Protein AF-A0A9D7SCI4-F1 (afdb_monomer_lite)

Foldseek 3Di:
DPPPPPPDPVLVVLLVVLLCVVVVNDDDDPVRLVVLVVLLVVLLVVQLPDDDDDDLVPRVSLVSCQSCVVSNVVVLLCLLVDPRPRSSVSSLVSCLWAPDLVSLVVLLVVLVVCVVVVVNVSSVVSLVSLVSNLVVLPPDVPPPPPPSGRGQDNVNSVVCCVPGNVVSCVVVVVDD

Sequence (176 aa):
MNNNSTAINLRKINQIIGDRYLNNTLIPNTIQIKLIDQVIDQYAKYLKKDNFTYSPNNHEAYMQIFRLWRLAEHKYLEWPYEKNDHLHSYLLDLINYQATESMILKIIQRADSLDAHGEHSIAIQYISILNRIYQNKNIEDELNFAPRRPKRSLSDSNRWCKEYIIPALRRYKYID

Radius of gyration: 17.7 Å; chains: 1; bounding box: 38×35×65 Å

Structure (mmCIF, N/CA/C/O backbone):
data_AF-A0A9D7SCI4-F1
#
_entry.id   AF-A0A9D7SCI4-F1
#
loop_
_atom_site.group_PDB
_atom_site.id
_atom_site.type_symbol
_atom_site.label_atom_id
_atom_site.label_alt_id
_atom_site.label_comp_id
_atom_site.label_asym_id
_atom_site.label_entity_id
_atom_site.label_seq_id
_atom_site.pdbx_PDB_ins_code
_atom_site.Cartn_x
_atom_site.Cartn_y
_atom_site.Cartn_z
_atom_site.occupancy
_atom_site.B_iso_or_equiv
_atom_site.auth_seq_id
_atom_site.auth_comp_id
_atom_site.auth_asym_id
_atom_site.auth_atom_id
_atom_site.pdbx_PDB_model_num
ATOM 1 N N . MET A 1 1 ? -17.334 9.491 45.498 1.00 38.03 1 MET A N 1
ATOM 2 C CA . MET A 1 1 ? -17.969 9.276 44.180 1.00 38.03 1 MET A CA 1
ATOM 3 C C . MET A 1 1 ? -16.979 8.524 43.303 1.00 38.03 1 MET A C 1
ATOM 5 O O . MET A 1 1 ? -15.965 9.100 42.935 1.00 38.03 1 MET A O 1
ATOM 9 N N . ASN A 1 2 ? -17.214 7.234 43.041 1.00 40.81 2 ASN A N 1
ATOM 10 C CA . ASN A 1 2 ? -16.413 6.465 42.084 1.00 40.81 2 ASN A CA 1
ATOM 11 C C . ASN A 1 2 ? -16.847 6.863 40.671 1.00 40.81 2 ASN A C 1
ATOM 13 O O . ASN A 1 2 ? -17.780 6.286 40.116 1.00 40.81 2 ASN A O 1
ATOM 17 N N . ASN A 1 3 ? -16.187 7.866 40.096 1.00 43.12 3 ASN A N 1
ATOM 18 C CA . ASN A 1 3 ? -16.240 8.079 38.656 1.00 43.12 3 ASN A CA 1
ATOM 19 C C . ASN A 1 3 ? -15.433 6.955 38.003 1.00 43.12 3 ASN A C 1
ATOM 21 O O . ASN A 1 3 ? -14.231 7.091 37.785 1.00 43.12 3 ASN A O 1
ATOM 25 N N . ASN A 1 4 ? -16.097 5.840 37.696 1.00 46.25 4 ASN A N 1
ATOM 26 C CA . ASN A 1 4 ? -15.600 4.887 36.710 1.00 46.25 4 ASN A CA 1
ATOM 27 C C . ASN A 1 4 ? -15.617 5.593 35.349 1.00 46.25 4 ASN A C 1
ATOM 29 O O . ASN A 1 4 ? -16.552 5.446 34.561 1.00 46.25 4 ASN A O 1
ATOM 33 N N . SER A 1 5 ? -14.600 6.413 35.084 1.00 52.34 5 SER A N 1
ATOM 34 C CA . SER A 1 5 ? -14.344 6.924 33.748 1.00 52.34 5 SER A CA 1
ATOM 35 C C . SER A 1 5 ? -14.116 5.710 32.854 1.00 52.34 5 SER A C 1
ATOM 37 O O . SER A 1 5 ? -13.151 4.961 32.999 1.00 52.34 5 SER A O 1
ATOM 39 N N . THR A 1 6 ? -15.068 5.452 31.958 1.00 53.06 6 THR A N 1
ATOM 40 C CA . THR A 1 6 ? -14.928 4.374 30.983 1.00 53.06 6 THR A CA 1
ATOM 41 C C . THR A 1 6 ? -13.788 4.764 30.053 1.00 53.06 6 THR A C 1
ATOM 43 O O . THR A 1 6 ? -13.949 5.600 29.167 1.00 53.06 6 THR A O 1
ATOM 46 N N . ALA A 1 7 ? -12.605 4.200 30.289 1.00 63.94 7 ALA A N 1
ATOM 47 C CA . ALA A 1 7 ? -11.450 4.416 29.436 1.00 63.94 7 ALA A CA 1
ATOM 48 C C . ALA A 1 7 ? -11.690 3.711 28.094 1.00 63.94 7 ALA A C 1
ATOM 50 O O . ALA A 1 7 ? -11.521 2.493 27.959 1.00 63.94 7 ALA A O 1
ATOM 51 N N . ILE A 1 8 ? -12.105 4.480 27.087 1.00 66.62 8 ILE A N 1
ATOM 52 C CA . ILE A 1 8 ? -12.237 3.980 25.721 1.00 66.62 8 ILE A CA 1
ATOM 53 C C . ILE A 1 8 ? -10.832 3.722 25.177 1.00 66.62 8 ILE A C 1
ATOM 55 O O . ILE A 1 8 ? -10.070 4.632 24.859 1.00 66.62 8 ILE A O 1
ATOM 59 N N . ASN A 1 9 ? -10.486 2.443 25.056 1.00 80.75 9 ASN A N 1
ATOM 60 C CA . ASN A 1 9 ? -9.214 2.013 24.497 1.00 80.75 9 ASN A CA 1
ATOM 61 C C . ASN A 1 9 ? -9.300 2.025 22.964 1.00 80.75 9 ASN A C 1
ATOM 63 O O . ASN A 1 9 ? -9.496 0.972 22.353 1.00 80.75 9 ASN A O 1
ATOM 67 N N . LEU A 1 10 ? -9.134 3.199 22.341 1.00 80.88 10 LEU A N 1
ATOM 68 C CA . LEU A 1 10 ? -9.181 3.376 20.875 1.00 80.88 10 LEU A CA 1
ATOM 69 C C . LEU A 1 10 ? -8.303 2.362 20.129 1.00 80.88 10 LEU A C 1
ATOM 71 O O . LEU A 1 10 ? -8.695 1.825 19.098 1.00 80.88 10 LEU A O 1
ATOM 75 N N . ARG A 1 11 ? -7.162 1.996 20.720 1.00 84.94 11 ARG A N 1
ATOM 76 C CA . ARG A 1 11 ? -6.283 0.931 20.232 1.00 84.94 11 ARG A CA 1
ATOM 77 C C . ARG A 1 11 ? -6.978 -0.407 20.016 1.00 84.94 11 ARG A C 1
ATOM 79 O O . ARG A 1 11 ? -6.769 -1.029 18.981 1.00 84.94 11 ARG A O 1
ATOM 86 N N . LYS A 1 12 ? -7.771 -0.858 20.990 1.00 84.62 12 LYS A N 1
ATOM 87 C CA . LYS A 1 12 ? -8.487 -2.137 20.910 1.00 84.62 12 LYS A CA 1
ATOM 88 C C . LYS A 1 12 ? -9.613 -2.057 19.884 1.00 84.62 12 LYS A C 1
ATOM 90 O O . LYS A 1 12 ? -9.829 -3.015 19.156 1.00 84.62 12 LYS A O 1
ATOM 95 N N . ILE A 1 13 ? -10.287 -0.910 19.800 1.00 87.19 13 ILE A N 1
ATOM 96 C CA . ILE A 1 13 ? -11.360 -0.679 18.826 1.00 87.19 13 ILE A CA 1
ATOM 97 C C . ILE A 1 13 ? -10.809 -0.744 17.399 1.00 87.19 13 ILE A C 1
ATOM 99 O O . ILE A 1 13 ? -11.283 -1.552 16.608 1.00 87.19 13 ILE A O 1
ATOM 103 N N . ASN A 1 14 ? -9.763 0.027 17.092 1.00 88.12 14 ASN A N 1
ATOM 104 C CA . ASN A 1 14 ? -9.148 0.039 15.762 1.00 88.12 14 ASN A CA 1
ATOM 105 C C . ASN A 1 14 ? -8.580 -1.331 15.383 1.00 88.12 14 ASN A C 1
ATOM 107 O O . ASN A 1 14 ? -8.677 -1.745 14.232 1.00 88.12 14 ASN A O 1
ATOM 111 N N . GLN A 1 15 ? -8.040 -2.058 16.363 1.00 84.56 15 GLN A N 1
ATOM 112 C CA . GLN A 1 15 ? -7.607 -3.433 16.167 1.00 84.56 15 GLN A CA 1
ATOM 113 C C . GLN A 1 15 ? -8.773 -4.359 15.785 1.00 84.56 15 GLN A C 1
ATOM 115 O O . GLN A 1 15 ? -8.676 -5.057 14.785 1.00 84.56 15 GLN A O 1
ATOM 120 N N . ILE A 1 16 ? -9.885 -4.338 16.528 1.00 87.31 16 ILE A N 1
ATOM 121 C CA . ILE A 1 16 ? -11.068 -5.160 16.216 1.00 87.31 16 ILE A CA 1
ATOM 122 C C . ILE A 1 16 ? -11.627 -4.813 14.832 1.00 87.31 16 ILE A C 1
ATOM 124 O O . ILE A 1 16 ? -12.021 -5.706 14.087 1.00 87.31 16 ILE A O 1
ATOM 128 N N . ILE A 1 17 ? -11.662 -3.527 14.480 1.00 88.19 17 ILE A N 1
ATOM 129 C CA . ILE A 1 17 ? -12.125 -3.060 13.169 1.00 88.19 17 ILE A CA 1
ATOM 130 C C . ILE A 1 17 ? -11.234 -3.623 12.050 1.00 88.19 17 ILE A C 1
ATOM 132 O O . ILE A 1 17 ? -11.755 -4.212 11.102 1.00 88.19 17 ILE A O 1
ATOM 136 N N . GLY A 1 18 ? -9.909 -3.499 12.182 1.00 85.94 18 GLY A N 1
ATOM 137 C CA . GLY A 1 18 ? -8.951 -4.051 11.220 1.00 85.94 18 GLY A CA 1
ATOM 138 C C . GLY A 1 18 ? -9.047 -5.575 11.098 1.00 85.94 18 GLY A C 1
ATOM 139 O O . GLY A 1 18 ? -9.127 -6.098 9.987 1.00 85.94 18 GLY A O 1
ATOM 140 N N . ASP A 1 19 ? -9.128 -6.285 12.227 1.00 83.12 19 ASP A N 1
ATOM 141 C CA . ASP A 1 19 ? -9.254 -7.747 12.269 1.00 83.12 19 ASP A CA 1
ATOM 142 C C . ASP A 1 19 ? -10.550 -8.218 11.589 1.00 83.12 19 ASP A C 1
ATOM 144 O O . ASP A 1 19 ? -10.551 -9.199 10.841 1.00 83.12 19 ASP A O 1
ATOM 148 N N . ARG A 1 20 ? -11.669 -7.516 11.806 1.00 86.50 20 ARG A N 1
ATOM 149 C CA . ARG A 1 20 ? -12.942 -7.862 11.164 1.00 86.50 20 ARG A CA 1
ATOM 150 C C . ARG A 1 20 ? -12.909 -7.655 9.655 1.00 86.50 20 ARG A C 1
ATOM 152 O O . ARG A 1 20 ? -13.457 -8.489 8.936 1.00 86.50 20 ARG A O 1
ATOM 159 N N . TYR A 1 21 ? -12.264 -6.585 9.191 1.00 86.88 21 TYR A N 1
ATOM 160 C CA . TYR A 1 21 ? -12.074 -6.333 7.763 1.00 86.88 21 TYR A CA 1
ATOM 161 C C . TYR A 1 21 ? -11.235 -7.436 7.108 1.00 86.88 21 TYR A C 1
ATOM 163 O O . TYR A 1 21 ? -11.653 -8.003 6.106 1.00 86.88 21 TYR A O 1
ATOM 171 N N . LEU A 1 22 ? -10.103 -7.809 7.718 1.00 81.25 22 LEU A N 1
ATOM 172 C CA . LEU A 1 22 ? -9.231 -8.878 7.212 1.00 81.25 22 LEU A CA 1
ATOM 173 C C . LEU A 1 22 ? -9.939 -10.234 7.103 1.00 81.25 22 LEU A C 1
ATOM 175 O O . LEU A 1 22 ? -9.679 -10.989 6.173 1.00 81.25 22 LEU A O 1
ATOM 179 N N . ASN A 1 23 ? -10.842 -10.532 8.038 1.00 84.56 23 ASN A N 1
ATOM 180 C CA . ASN A 1 23 ? -11.620 -11.770 8.037 1.00 84.56 23 ASN A CA 1
ATOM 181 C C . ASN A 1 23 ? -12.929 -11.667 7.235 1.00 84.56 23 ASN A C 1
ATOM 183 O O . ASN A 1 23 ? -13.786 -12.535 7.367 1.00 84.56 23 ASN A O 1
ATOM 187 N N . ASN A 1 24 ? -13.120 -10.605 6.440 1.00 85.25 24 ASN A N 1
ATOM 188 C CA . ASN A 1 24 ? -14.333 -10.357 5.649 1.00 85.25 24 ASN A CA 1
ATOM 189 C C . ASN A 1 24 ? -15.639 -10.351 6.472 1.00 85.25 24 ASN A C 1
ATOM 191 O O . ASN A 1 24 ? -16.726 -10.574 5.946 1.00 85.25 24 ASN A O 1
ATOM 195 N N . THR A 1 25 ? -15.547 -10.065 7.772 1.00 88.31 25 THR A N 1
ATOM 196 C CA . THR A 1 25 ? -16.704 -9.949 8.687 1.00 88.31 25 THR A CA 1
ATOM 197 C C . THR A 1 25 ? -17.159 -8.501 8.877 1.00 88.31 25 THR A C 1
ATOM 199 O O . THR A 1 25 ? -18.144 -8.231 9.563 1.00 88.31 25 THR A O 1
ATOM 202 N N . LEU A 1 26 ? -16.442 -7.555 8.267 1.00 8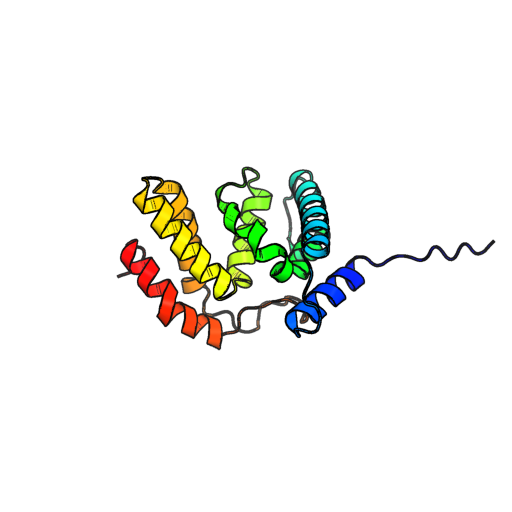8.19 26 LEU A N 1
ATOM 203 C CA . LEU A 1 26 ? -16.806 -6.150 8.170 1.00 88.19 26 LEU A CA 1
ATOM 204 C C . LEU A 1 26 ? -16.532 -5.670 6.745 1.00 88.19 26 LEU A C 1
ATOM 206 O O . LEU A 1 26 ? -15.379 -5.594 6.333 1.00 88.19 26 LEU A O 1
ATOM 210 N N . ILE A 1 27 ? -17.592 -5.293 6.035 1.00 89.69 27 ILE A N 1
ATOM 211 C CA . ILE A 1 27 ? -17.513 -4.583 4.757 1.00 89.69 27 ILE A CA 1
ATOM 212 C C . ILE A 1 27 ? -18.013 -3.159 5.028 1.00 89.69 27 ILE A C 1
ATOM 214 O O . ILE A 1 27 ? -19.221 -2.967 5.192 1.00 89.69 27 ILE A O 1
ATOM 218 N N . PRO A 1 28 ? -17.116 -2.171 5.180 1.00 88.62 28 PRO A N 1
ATOM 219 C CA . PRO A 1 28 ? -17.519 -0.814 5.516 1.00 88.62 28 PRO A CA 1
ATOM 220 C C . PRO A 1 28 ? -18.291 -0.173 4.359 1.00 88.62 28 PRO A C 1
ATOM 222 O O . PRO A 1 28 ? -17.886 -0.245 3.200 1.00 88.62 28 PRO A O 1
ATOM 225 N N . ASN A 1 29 ? -19.392 0.500 4.678 1.00 92.69 29 ASN A N 1
ATOM 226 C CA . ASN A 1 29 ? -20.101 1.333 3.712 1.00 92.69 29 ASN A CA 1
ATOM 227 C C . ASN A 1 29 ? -19.392 2.687 3.512 1.00 92.69 29 ASN A C 1
ATOM 229 O O . ASN A 1 29 ? -18.467 3.052 4.240 1.00 92.69 29 ASN A O 1
ATOM 233 N N . THR A 1 30 ? -19.872 3.481 2.555 1.00 92.38 30 THR A N 1
ATOM 234 C CA . THR A 1 30 ? -19.283 4.784 2.203 1.00 92.38 30 THR A CA 1
ATOM 235 C C . THR A 1 30 ? -19.171 5.753 3.385 1.00 92.38 30 THR A C 1
ATOM 237 O O . THR A 1 30 ? -18.205 6.508 3.471 1.00 92.38 30 THR A O 1
ATOM 240 N N . ILE A 1 31 ? -20.137 5.752 4.309 1.00 94.62 31 ILE A N 1
ATOM 241 C CA . ILE A 1 31 ? -20.105 6.628 5.491 1.00 94.62 31 ILE A CA 1
ATOM 242 C C . ILE A 1 31 ? -19.004 6.166 6.451 1.00 94.62 31 ILE A C 1
ATOM 244 O O . ILE A 1 31 ? -18.233 6.984 6.947 1.00 94.62 31 ILE A O 1
ATOM 248 N N . GLN A 1 32 ? -18.895 4.857 6.679 1.00 92.75 32 GLN A N 1
ATOM 249 C CA . GLN A 1 32 ? -17.869 4.274 7.542 1.00 92.75 32 GLN A CA 1
ATOM 250 C C . GLN A 1 32 ? -16.460 4.491 6.980 1.00 92.75 32 GLN A C 1
ATOM 252 O O . GLN A 1 32 ? -15.566 4.843 7.743 1.00 92.75 32 GLN A O 1
ATOM 257 N N . ILE A 1 33 ? -16.273 4.374 5.661 1.00 91.44 33 ILE A N 1
ATOM 258 C CA . ILE A 1 33 ? -15.003 4.718 5.003 1.00 91.44 33 ILE A CA 1
ATOM 259 C C . ILE A 1 33 ? -14.638 6.185 5.246 1.00 91.44 33 ILE A C 1
ATOM 261 O O . ILE A 1 33 ? -13.525 6.467 5.674 1.00 91.44 33 ILE A O 1
ATOM 265 N N . LYS A 1 34 ? -15.580 7.122 5.079 1.00 92.12 34 LYS A N 1
ATOM 266 C CA . LYS A 1 34 ? -15.320 8.547 5.355 1.00 92.12 34 LYS A CA 1
ATOM 267 C C . LYS A 1 34 ? -14.909 8.805 6.808 1.00 92.12 34 LYS A C 1
ATOM 269 O O . LYS A 1 34 ? -14.045 9.641 7.055 1.00 92.12 34 LYS A O 1
ATOM 274 N N . LEU A 1 35 ? -15.509 8.101 7.767 1.00 91.81 35 LEU A N 1
ATOM 275 C CA . LEU A 1 35 ? -15.126 8.206 9.179 1.00 91.81 35 LEU A CA 1
ATOM 276 C C . LEU A 1 35 ? -13.718 7.651 9.426 1.00 91.81 35 LEU A C 1
ATOM 278 O O . LEU A 1 35 ? -12.929 8.277 10.130 1.00 91.81 35 LEU A O 1
ATOM 282 N N . ILE A 1 36 ? -13.380 6.509 8.822 1.00 91.06 36 ILE A N 1
ATOM 283 C CA . ILE A 1 36 ? -12.026 5.943 8.882 1.00 91.06 36 ILE A CA 1
ATOM 284 C C . ILE A 1 36 ? -11.018 6.933 8.291 1.00 91.06 36 ILE A C 1
ATOM 286 O O . ILE A 1 36 ? -9.986 7.190 8.908 1.00 91.06 36 ILE A O 1
ATOM 290 N N . ASP A 1 37 ? -11.343 7.557 7.161 1.00 92.25 37 ASP A N 1
ATOM 291 C CA . ASP A 1 37 ? -10.484 8.548 6.516 1.00 92.25 37 ASP A CA 1
ATOM 292 C C . ASP A 1 37 ? -10.204 9.746 7.425 1.00 92.25 37 ASP A C 1
ATOM 294 O O . ASP A 1 37 ? -9.053 10.162 7.538 1.00 92.25 37 ASP A O 1
ATOM 298 N N . GLN A 1 38 ? -11.227 10.259 8.114 1.00 92.62 38 GLN A N 1
ATOM 299 C CA . GLN A 1 38 ? -11.077 11.352 9.079 1.00 92.62 38 GLN A CA 1
ATOM 300 C C . GLN A 1 38 ? -10.176 10.962 10.256 1.00 92.62 38 GLN A C 1
ATOM 302 O O . GLN A 1 38 ? -9.340 11.758 10.688 1.00 92.62 38 GLN A O 1
ATOM 307 N N . VAL A 1 39 ? -10.315 9.732 10.758 1.00 91.31 39 VAL A N 1
ATOM 308 C CA . VAL A 1 39 ? -9.474 9.197 11.836 1.00 91.31 39 VAL A CA 1
ATOM 309 C C . VAL A 1 39 ? -8.015 9.073 11.378 1.00 91.31 39 VAL A C 1
ATOM 311 O O . VAL A 1 39 ? -7.107 9.498 12.096 1.00 91.31 39 VAL A O 1
ATOM 314 N N . ILE A 1 40 ? -7.772 8.557 10.169 1.00 91.19 40 ILE A N 1
ATOM 315 C CA . ILE A 1 40 ? -6.427 8.490 9.577 1.00 91.19 40 ILE A CA 1
ATOM 316 C C . ILE A 1 40 ? -5.836 9.890 9.397 1.00 91.19 40 ILE A C 1
ATOM 318 O O . ILE A 1 40 ? -4.685 10.109 9.774 1.00 91.19 40 ILE A O 1
ATOM 322 N N . ASP A 1 41 ? -6.613 10.850 8.891 1.00 91.81 41 ASP A N 1
ATOM 323 C CA . ASP A 1 41 ? -6.160 12.232 8.703 1.00 91.81 41 ASP A CA 1
ATOM 324 C C . ASP A 1 41 ? -5.791 12.898 10.031 1.00 91.81 41 ASP A C 1
ATOM 326 O O . ASP A 1 41 ? -4.828 13.665 10.106 1.00 91.81 41 ASP A O 1
ATOM 330 N N . GLN A 1 42 ? -6.526 12.596 11.102 1.00 91.81 42 GLN A N 1
ATOM 331 C CA . GLN A 1 42 ? -6.201 13.073 12.441 1.00 91.81 42 GLN A CA 1
ATOM 332 C C . GLN A 1 42 ? -4.863 12.505 12.934 1.00 91.81 42 GLN A C 1
ATOM 334 O O . GLN A 1 42 ? -4.021 13.268 13.410 1.00 91.81 42 GLN A O 1
ATOM 339 N N . TYR A 1 43 ? -4.622 11.200 12.774 1.00 89.81 43 TYR A N 1
ATOM 340 C CA . TYR A 1 43 ? -3.338 10.594 13.141 1.00 89.81 43 TYR A CA 1
ATOM 341 C C . TYR A 1 43 ? -2.179 11.098 12.276 1.00 89.81 43 TYR A C 1
ATOM 343 O O . TYR A 1 43 ? -1.104 11.372 12.807 1.00 89.81 43 TYR A O 1
ATOM 351 N N . ALA A 1 44 ? -2.398 11.294 10.975 1.00 89.06 44 ALA A N 1
ATOM 352 C CA . ALA A 1 44 ? -1.407 11.876 10.077 1.00 89.06 44 ALA A CA 1
ATOM 353 C C . ALA A 1 44 ? -1.042 13.309 10.498 1.00 89.06 44 ALA A C 1
ATOM 355 O O . ALA A 1 44 ? 0.132 13.670 10.506 1.00 89.06 44 ALA A O 1
ATOM 356 N N . LYS A 1 45 ? -2.020 14.121 10.926 1.00 89.00 45 LYS A N 1
ATOM 357 C CA . LYS A 1 45 ? -1.762 15.461 11.480 1.00 89.00 45 LYS A CA 1
ATOM 358 C C . LYS A 1 45 ? -0.910 15.423 12.746 1.00 89.00 45 LYS A C 1
ATOM 360 O O . LYS A 1 45 ? -0.111 16.334 12.932 1.00 89.00 45 LYS A O 1
ATOM 365 N N . TYR A 1 46 ? -1.078 14.418 13.606 1.00 87.00 46 TYR A N 1
ATOM 366 C CA . TYR A 1 46 ? -0.219 14.253 14.782 1.00 87.00 46 TYR A CA 1
ATOM 367 C C . TYR A 1 46 ? 1.213 13.908 14.372 1.00 87.00 46 TYR A C 1
ATOM 369 O O . TYR A 1 46 ? 2.131 14.625 14.756 1.00 87.00 46 TYR A O 1
ATOM 377 N N . LEU A 1 47 ? 1.389 12.941 13.465 1.00 84.06 47 LEU A N 1
ATOM 378 C CA . LEU A 1 47 ? 2.712 12.582 12.938 1.00 84.06 47 LEU A CA 1
ATOM 379 C C . LEU A 1 47 ? 3.446 13.755 12.273 1.00 84.06 47 LEU A C 1
ATOM 381 O O . LEU A 1 47 ? 4.662 13.834 12.366 1.00 84.06 47 LEU A O 1
ATOM 385 N N . LYS A 1 48 ? 2.724 14.674 11.616 1.00 85.06 48 LYS A N 1
ATOM 386 C CA . LYS A 1 48 ? 3.322 15.870 10.993 1.00 85.06 48 LYS A CA 1
ATOM 387 C C . LYS A 1 48 ? 3.831 16.901 12.000 1.00 85.06 48 LYS A C 1
ATOM 389 O O . LYS A 1 48 ? 4.708 17.685 11.653 1.00 85.06 48 LYS A O 1
ATOM 394 N N . LYS A 1 49 ? 3.215 16.982 13.182 1.00 80.56 49 LYS A N 1
ATOM 395 C CA . LYS A 1 49 ? 3.533 17.996 14.201 1.00 80.56 49 LYS A CA 1
ATOM 396 C C . LYS A 1 49 ? 4.670 17.573 15.108 1.00 80.56 49 LYS A C 1
ATOM 398 O O . LYS A 1 49 ? 5.373 18.427 15.642 1.00 80.56 49 LYS A O 1
ATOM 403 N N . ASP A 1 50 ? 4.813 16.277 15.300 1.00 69.44 50 ASP A N 1
ATOM 404 C CA . ASP A 1 50 ? 5.806 15.764 16.208 1.00 69.44 50 ASP A CA 1
ATOM 405 C C . ASP A 1 50 ? 7.160 15.644 15.478 1.00 69.44 50 ASP A C 1
ATOM 407 O O . ASP A 1 50 ? 7.324 14.859 14.544 1.00 69.44 50 ASP A O 1
ATOM 411 N N . ASN A 1 51 ? 8.146 16.448 15.888 1.00 60.41 51 ASN A N 1
ATOM 412 C CA . ASN A 1 51 ? 9.525 16.343 15.401 1.00 60.41 51 ASN A CA 1
ATOM 413 C C . ASN A 1 51 ? 10.150 15.057 15.956 1.00 60.41 51 ASN A C 1
ATOM 415 O O . ASN A 1 51 ? 10.456 14.995 17.148 1.00 60.41 51 ASN A O 1
ATOM 419 N N . PHE A 1 52 ? 10.355 14.036 15.121 1.00 59.72 52 PHE A N 1
ATOM 420 C CA . PHE A 1 52 ? 10.848 12.740 15.593 1.00 59.72 52 PHE A CA 1
ATOM 421 C C . PHE A 1 52 ? 12.249 12.387 15.108 1.00 59.72 52 PHE A C 1
ATOM 423 O O . PHE A 1 52 ? 12.547 12.393 13.917 1.00 59.72 52 PHE A O 1
ATOM 430 N N . THR A 1 53 ? 13.071 11.969 16.074 1.00 52.09 53 THR A N 1
ATOM 431 C CA . THR A 1 53 ? 14.398 11.370 15.890 1.00 52.09 53 THR A CA 1
ATOM 432 C C . THR A 1 53 ? 14.455 9.867 16.211 1.00 52.09 53 THR A C 1
ATOM 434 O O . THR A 1 53 ? 15.476 9.259 15.913 1.00 52.09 53 THR A O 1
ATOM 437 N N . TYR A 1 54 ? 13.410 9.222 16.768 1.00 50.34 54 TYR A N 1
ATOM 438 C CA . TYR A 1 54 ? 13.494 7.804 17.184 1.00 50.34 54 TYR A CA 1
ATOM 439 C C . TYR A 1 54 ? 12.207 6.955 17.049 1.00 50.34 54 TYR A C 1
ATOM 441 O O . TYR A 1 54 ? 11.127 7.357 17.465 1.00 50.34 54 TYR A O 1
ATOM 449 N N . SER A 1 55 ? 12.418 5.732 16.528 1.00 55.81 55 SER A N 1
ATOM 450 C CA . SER A 1 55 ? 11.609 4.490 16.471 1.00 55.81 55 SER A CA 1
ATOM 451 C C . SER A 1 55 ? 10.082 4.577 16.209 1.00 55.81 55 SER A C 1
ATOM 453 O O . SER A 1 55 ? 9.311 4.856 17.131 1.00 55.81 55 SER A O 1
ATOM 455 N N . PRO A 1 56 ? 9.602 4.156 15.014 1.00 60.50 56 PRO A N 1
ATOM 456 C CA . PRO A 1 56 ? 8.175 4.130 14.652 1.00 60.50 56 PRO A CA 1
ATOM 457 C C . PRO A 1 56 ? 7.290 3.313 15.614 1.00 60.50 56 PRO A C 1
ATOM 459 O O . PRO A 1 56 ? 6.108 3.604 15.798 1.00 60.50 56 PRO A O 1
ATOM 462 N N . ASN A 1 57 ? 7.849 2.281 16.256 1.00 60.03 57 ASN A N 1
ATOM 463 C CA . ASN A 1 57 ? 7.088 1.303 17.042 1.00 60.03 57 ASN A CA 1
ATOM 464 C C . ASN A 1 57 ? 6.564 1.831 18.388 1.00 60.03 57 ASN A C 1
ATOM 466 O O . ASN A 1 57 ? 5.665 1.217 18.965 1.00 60.03 57 ASN A O 1
ATOM 470 N N . ASN A 1 58 ? 7.076 2.968 18.862 1.00 64.12 58 ASN A N 1
ATOM 471 C CA . ASN A 1 58 ? 6.630 3.597 20.110 1.00 64.12 58 ASN A CA 1
ATOM 472 C C . ASN A 1 58 ? 5.608 4.717 19.880 1.00 64.12 58 ASN A C 1
ATOM 474 O O . ASN A 1 58 ? 5.100 5.300 20.838 1.00 64.12 58 ASN A O 1
ATOM 478 N N . HIS A 1 59 ? 5.273 5.002 18.622 1.00 77.56 59 HIS A N 1
ATOM 479 C CA . HIS A 1 59 ? 4.392 6.101 18.280 1.00 77.56 59 HIS A CA 1
ATOM 480 C C . HIS A 1 59 ? 2.948 5.629 18.101 1.00 77.56 59 HIS A C 1
ATOM 482 O O . HIS A 1 59 ? 2.599 4.990 17.109 1.00 77.56 59 HIS A O 1
ATOM 488 N N . GLU A 1 60 ? 2.052 6.010 19.015 1.00 82.69 60 GLU A N 1
ATOM 489 C CA . GLU A 1 60 ? 0.673 5.508 18.974 1.00 82.69 60 GLU A CA 1
ATOM 490 C C . GLU A 1 60 ? -0.066 5.925 17.692 1.00 82.69 60 GLU A C 1
ATOM 492 O O . GLU A 1 60 ? -0.686 5.069 17.075 1.00 82.69 60 GLU A O 1
ATOM 497 N N . ALA A 1 61 ? 0.051 7.176 17.218 1.00 85.62 61 ALA A N 1
ATOM 498 C CA . ALA A 1 61 ? -0.575 7.590 15.950 1.00 85.62 61 ALA A CA 1
ATOM 499 C C . ALA A 1 61 ? -0.126 6.738 14.743 1.00 85.62 61 ALA A C 1
ATOM 501 O O . ALA A 1 61 ? -0.978 6.226 14.016 1.00 85.62 61 ALA A O 1
ATOM 502 N N . TYR A 1 62 ? 1.183 6.498 14.581 1.00 84.62 62 TYR A N 1
ATOM 503 C CA . TYR A 1 62 ? 1.715 5.568 13.575 1.00 84.62 62 TYR A CA 1
ATOM 504 C C . TYR A 1 62 ? 1.102 4.173 13.728 1.00 84.62 62 TYR A C 1
ATOM 506 O O . TYR A 1 62 ? 0.619 3.576 12.770 1.00 84.62 62 TYR A O 1
ATOM 514 N N . MET A 1 63 ? 1.042 3.670 14.958 1.00 83.81 63 MET A N 1
ATOM 515 C CA . MET A 1 63 ? 0.511 2.343 15.256 1.00 83.81 63 MET A CA 1
ATOM 516 C C . MET A 1 63 ? -0.999 2.243 15.002 1.00 83.81 63 MET A C 1
ATOM 518 O O . MET A 1 63 ? -1.503 1.158 14.715 1.00 83.81 63 MET A O 1
ATOM 522 N N . GLN A 1 64 ? -1.749 3.341 15.111 1.00 86.69 64 GLN A N 1
ATOM 523 C CA . GLN A 1 64 ? -3.166 3.380 14.748 1.00 86.69 64 GLN A CA 1
ATOM 524 C C . GLN A 1 64 ? -3.366 3.384 13.231 1.00 86.69 64 GLN A C 1
ATOM 526 O O . GLN A 1 64 ? -4.180 2.602 12.742 1.00 86.69 64 GLN A O 1
ATOM 531 N N . ILE A 1 65 ? -2.575 4.167 12.486 1.00 88.06 65 ILE A N 1
ATOM 532 C CA . ILE A 1 65 ? -2.541 4.109 11.014 1.00 88.06 65 ILE A CA 1
ATOM 533 C C . ILE A 1 65 ? -2.203 2.688 10.555 1.00 88.06 65 ILE A C 1
ATOM 535 O O . ILE A 1 65 ? -2.910 2.122 9.728 1.00 88.06 65 ILE A O 1
ATOM 539 N N . PHE A 1 66 ? -1.192 2.068 11.167 1.00 84.62 66 PHE A N 1
ATOM 540 C CA . PHE A 1 66 ? -0.796 0.689 10.888 1.00 84.62 66 PHE A CA 1
ATOM 541 C C . PHE A 1 66 ? -1.980 -0.286 11.035 1.00 84.62 66 PHE A C 1
ATOM 543 O O . PHE A 1 66 ? -2.187 -1.146 10.183 1.00 84.62 66 PHE A O 1
ATOM 550 N N . ARG A 1 67 ? -2.768 -0.181 12.115 1.00 84.81 67 ARG A N 1
ATOM 551 C CA . ARG A 1 67 ? -3.906 -1.088 12.386 1.00 84.81 67 ARG A CA 1
ATOM 552 C C . ARG A 1 67 ? -5.048 -0.935 11.386 1.00 84.81 67 ARG A C 1
ATOM 554 O O . ARG A 1 67 ? -5.739 -1.906 11.098 1.00 84.81 67 ARG A O 1
ATOM 561 N N . LEU A 1 68 ? -5.242 0.275 10.875 1.00 88.00 68 LEU A N 1
ATOM 562 C CA . LEU A 1 68 ? -6.309 0.612 9.936 1.00 88.00 68 LEU A CA 1
ATOM 563 C C . LEU A 1 68 ? -5.843 0.582 8.470 1.00 88.00 68 LEU A C 1
ATOM 565 O O . LEU A 1 68 ? -6.637 0.870 7.579 1.00 88.00 68 LEU A O 1
ATOM 569 N N . TRP A 1 69 ? -4.591 0.188 8.207 1.00 87.19 69 TRP A N 1
ATOM 570 C CA . TRP A 1 69 ? -3.939 0.280 6.897 1.00 87.19 69 TRP A CA 1
ATOM 571 C C . TRP A 1 69 ? -4.795 -0.256 5.741 1.00 87.19 69 TRP A C 1
ATOM 573 O O . TRP A 1 69 ? -5.051 0.428 4.756 1.00 87.19 69 TRP A O 1
ATOM 583 N N . ARG A 1 70 ? -5.308 -1.481 5.873 1.00 84.75 70 ARG A N 1
ATOM 584 C CA . ARG A 1 70 ? -6.077 -2.146 4.808 1.00 84.75 70 ARG A CA 1
ATOM 585 C C . ARG A 1 70 ? -7.418 -1.476 4.492 1.00 84.75 70 ARG A C 1
ATOM 587 O O . ARG A 1 70 ? -7.917 -1.638 3.385 1.00 84.75 70 ARG A O 1
ATOM 594 N N . LEU A 1 71 ? -7.985 -0.738 5.445 1.00 87.69 71 LEU A N 1
ATOM 595 C CA . LEU A 1 71 ? -9.244 -0.006 5.278 1.00 87.69 71 LEU A CA 1
ATOM 596 C C . LEU A 1 71 ? -9.052 1.356 4.602 1.00 87.69 71 LEU A C 1
ATOM 598 O O . LEU A 1 71 ? -10.014 1.910 4.082 1.00 87.69 71 LEU A O 1
ATOM 602 N N . ALA A 1 72 ? -7.829 1.886 4.621 1.00 86.81 72 ALA A N 1
ATOM 603 C CA . ALA A 1 72 ? -7.485 3.204 4.097 1.00 86.81 72 ALA A CA 1
ATOM 604 C C . ALA A 1 72 ? -6.487 3.132 2.928 1.00 86.81 72 ALA A C 1
ATOM 606 O O . ALA A 1 72 ? -5.814 4.117 2.626 1.00 86.81 72 ALA A O 1
ATOM 607 N N . GLU A 1 73 ? -6.389 1.976 2.256 1.00 86.50 73 GLU A N 1
ATOM 608 C CA . GLU A 1 73 ? -5.447 1.726 1.152 1.00 86.50 73 GLU A CA 1
ATOM 609 C C . GLU A 1 73 ? -5.499 2.826 0.079 1.00 86.50 73 GLU A C 1
ATOM 611 O O . GLU A 1 73 ? -4.462 3.245 -0.437 1.00 86.50 73 GLU A O 1
ATOM 616 N N . HIS A 1 74 ? -6.698 3.342 -0.220 1.00 85.69 74 HIS A N 1
ATOM 617 C CA . HIS A 1 74 ? -6.913 4.402 -1.209 1.00 85.69 74 HIS A CA 1
ATOM 618 C C . HIS A 1 74 ? -6.200 5.710 -0.868 1.00 85.69 74 HIS A C 1
ATOM 620 O O . HIS A 1 74 ? -5.810 6.428 -1.784 1.00 85.69 74 HIS A O 1
ATOM 626 N N . LYS A 1 75 ? -5.989 6.016 0.417 1.00 87.25 75 LYS A N 1
ATOM 627 C CA . LYS A 1 75 ? -5.301 7.243 0.842 1.00 87.25 75 LYS A CA 1
ATOM 628 C C . LYS A 1 75 ? -3.795 7.165 0.636 1.00 87.25 75 LYS A C 1
ATOM 630 O O . LYS A 1 75 ? -3.149 8.187 0.437 1.00 87.25 75 LYS A O 1
ATOM 635 N N . TYR A 1 76 ? -3.231 5.964 0.705 1.00 88.56 76 TYR A N 1
ATOM 636 C CA . TYR A 1 76 ? -1.784 5.791 0.678 1.00 88.56 76 TYR A CA 1
ATOM 637 C C . TYR A 1 76 ? -1.220 5.746 -0.729 1.00 88.56 76 TYR A C 1
ATOM 639 O O . TYR A 1 76 ? -0.016 5.875 -0.875 1.00 88.56 76 TYR A O 1
ATOM 647 N N . LEU A 1 77 ? -2.050 5.598 -1.764 1.00 88.94 77 LEU A N 1
ATOM 648 C CA . LEU A 1 77 ? -1.571 5.660 -3.144 1.00 88.94 77 LEU A CA 1
ATOM 649 C C . LEU A 1 77 ? -1.009 7.040 -3.493 1.00 88.94 77 LEU A C 1
ATOM 651 O O . LEU A 1 77 ? -0.087 7.103 -4.286 1.00 88.94 77 LEU A O 1
ATOM 655 N N . GLU A 1 78 ? -1.482 8.114 -2.858 1.00 89.50 78 GLU A N 1
ATOM 656 C CA . GLU A 1 78 ? -0.983 9.481 -3.078 1.00 89.50 78 GLU A CA 1
ATOM 657 C C . GLU A 1 78 ? 0.309 9.809 -2.306 1.00 89.50 78 GLU A C 1
ATOM 659 O O . GLU A 1 78 ? 0.733 10.964 -2.280 1.00 89.50 78 GLU A O 1
ATOM 664 N N . TRP A 1 79 ? 0.953 8.825 -1.665 1.00 89.56 79 TRP A N 1
ATOM 665 C CA . TRP A 1 79 ? 2.153 9.045 -0.848 1.00 89.56 79 TRP A CA 1
ATOM 666 C C . TRP A 1 79 ? 3.300 9.816 -1.538 1.00 89.56 79 TRP A C 1
ATOM 668 O O . TRP A 1 79 ? 3.956 10.584 -0.826 1.00 89.56 79 TRP A O 1
ATOM 678 N N . PRO A 1 80 ? 3.549 9.717 -2.868 1.00 91.56 80 PRO A N 1
ATOM 679 C CA . PRO A 1 80 ? 4.630 10.476 -3.505 1.00 91.56 80 PRO A CA 1
ATOM 680 C C . PRO A 1 80 ? 4.403 11.993 -3.477 1.00 91.56 80 PRO A C 1
ATOM 682 O O . PRO A 1 80 ? 5.342 12.761 -3.660 1.00 91.56 80 PRO A O 1
ATOM 685 N N . TYR A 1 81 ? 3.165 12.437 -3.236 1.00 91.00 81 TYR A N 1
ATOM 686 C CA . TYR A 1 81 ? 2.801 13.852 -3.138 1.00 91.00 81 TYR A CA 1
ATOM 687 C C . TYR A 1 81 ? 2.832 14.388 -1.696 1.00 91.00 81 TYR A C 1
ATOM 689 O O . TYR A 1 81 ? 2.586 15.578 -1.474 1.00 91.00 81 TYR A O 1
ATOM 697 N N . GLU A 1 82 ? 3.108 13.542 -0.695 1.00 90.56 82 GLU A N 1
ATOM 698 C CA . GLU A 1 82 ? 3.222 13.985 0.694 1.00 90.56 82 GLU A CA 1
ATOM 699 C C . GLU A 1 82 ? 4.497 14.813 0.889 1.00 90.56 82 GLU A C 1
ATOM 701 O O . GLU A 1 82 ? 5.607 14.318 0.730 1.00 90.56 82 GLU A O 1
ATOM 706 N N . LYS A 1 83 ? 4.319 16.082 1.271 1.00 88.44 83 LYS A N 1
ATOM 707 C CA . LYS A 1 83 ? 5.410 17.058 1.428 1.00 88.44 83 LYS A CA 1
ATOM 708 C C . LYS A 1 83 ? 6.132 16.962 2.768 1.00 88.44 83 LYS A C 1
ATOM 710 O O . LYS A 1 83 ? 7.165 17.593 2.949 1.00 88.44 83 LYS A O 1
ATOM 715 N N . ASN A 1 84 ? 5.547 16.278 3.748 1.00 87.81 84 ASN A N 1
ATOM 716 C CA . ASN A 1 84 ? 6.194 16.060 5.032 1.00 87.81 84 ASN A CA 1
ATOM 717 C C . ASN A 1 84 ? 7.091 14.818 4.956 1.00 87.81 84 ASN A C 1
ATOM 719 O O . ASN A 1 84 ? 6.578 13.701 4.944 1.00 87.81 84 ASN A O 1
ATOM 723 N N . ASP A 1 85 ? 8.410 15.017 4.963 1.00 84.19 85 ASP A N 1
ATOM 724 C CA . ASP A 1 85 ? 9.413 13.950 4.799 1.00 84.19 85 ASP A CA 1
ATOM 725 C C . ASP A 1 85 ? 9.254 12.795 5.798 1.00 84.19 85 ASP A C 1
ATOM 727 O O . ASP A 1 85 ? 9.438 11.624 5.450 1.00 84.19 85 ASP A O 1
ATOM 731 N N . HIS A 1 86 ? 8.867 13.101 7.041 1.00 81.12 86 HIS A N 1
ATOM 732 C CA . HIS A 1 86 ? 8.625 12.085 8.065 1.00 81.12 86 HIS A CA 1
ATOM 733 C C . HIS A 1 86 ? 7.422 11.211 7.711 1.00 81.12 86 HIS A C 1
ATOM 735 O O . HIS A 1 86 ? 7.541 9.986 7.665 1.00 81.12 86 HIS A O 1
ATOM 741 N N . LEU A 1 87 ? 6.268 11.821 7.426 1.00 84.75 87 LEU A N 1
ATOM 742 C CA . LEU A 1 87 ? 5.077 11.078 7.029 1.00 84.75 87 LEU A CA 1
ATOM 743 C C . LEU A 1 87 ? 5.304 10.318 5.721 1.00 84.75 87 LEU A C 1
ATOM 745 O O . LEU A 1 87 ? 4.910 9.159 5.629 1.00 84.75 87 LEU A O 1
ATOM 749 N N . HIS A 1 88 ? 5.983 10.932 4.755 1.00 87.75 88 HIS A N 1
ATOM 750 C CA . HIS A 1 88 ? 6.373 10.291 3.507 1.00 87.75 88 HIS A CA 1
ATOM 751 C C . HIS A 1 88 ? 7.185 9.013 3.767 1.00 87.75 88 HIS A C 1
ATOM 753 O O . HIS A 1 88 ? 6.809 7.937 3.302 1.00 87.75 88 HIS A O 1
ATOM 759 N N . SER A 1 89 ? 8.230 9.098 4.596 1.00 83.19 89 SER A N 1
ATOM 760 C CA . SER A 1 89 ? 9.064 7.946 4.968 1.00 83.19 89 SER A CA 1
ATOM 761 C C . SER A 1 89 ? 8.259 6.848 5.675 1.00 83.19 89 SER A C 1
ATOM 763 O O . SER A 1 89 ? 8.392 5.670 5.341 1.00 83.19 89 SER A O 1
ATOM 765 N N . TYR A 1 90 ? 7.365 7.219 6.601 1.00 82.69 90 TYR A N 1
ATOM 766 C CA . TYR A 1 90 ? 6.495 6.259 7.291 1.00 82.69 90 TYR A CA 1
ATOM 767 C C . TYR A 1 90 ? 5.550 5.530 6.337 1.00 82.69 90 TYR A C 1
ATOM 769 O O . TYR A 1 90 ? 5.379 4.316 6.450 1.00 82.69 90 TYR A O 1
ATOM 777 N N . LEU A 1 91 ? 4.919 6.259 5.415 1.00 87.56 91 LEU A N 1
ATOM 778 C CA . LEU A 1 91 ? 4.026 5.669 4.422 1.00 87.56 91 LEU A CA 1
ATOM 779 C C . LEU A 1 91 ? 4.794 4.727 3.496 1.00 87.56 91 LEU A C 1
ATOM 781 O O . LEU A 1 91 ? 4.330 3.618 3.247 1.00 87.56 91 LEU A O 1
ATOM 785 N N . LEU A 1 92 ? 5.989 5.123 3.059 1.00 87.69 92 LEU A N 1
ATOM 786 C CA . LEU A 1 92 ? 6.849 4.314 2.203 1.00 87.69 92 LEU A CA 1
ATOM 787 C C . LEU A 1 92 ? 7.232 2.989 2.888 1.00 87.69 92 LEU A C 1
ATOM 789 O O . LEU A 1 92 ? 7.100 1.921 2.284 1.00 87.69 92 LEU A O 1
ATOM 793 N N . ASP A 1 93 ? 7.625 3.025 4.164 1.00 82.69 93 ASP A N 1
ATOM 794 C CA . ASP A 1 93 ? 7.891 1.811 4.946 1.00 82.69 93 ASP A CA 1
ATOM 795 C C . ASP A 1 93 ? 6.647 0.920 5.062 1.00 82.69 93 ASP A C 1
ATOM 797 O O . ASP A 1 93 ? 6.723 -0.292 4.848 1.00 82.69 93 ASP A O 1
ATOM 801 N N . LEU A 1 94 ? 5.480 1.502 5.353 1.00 84.50 94 LEU A N 1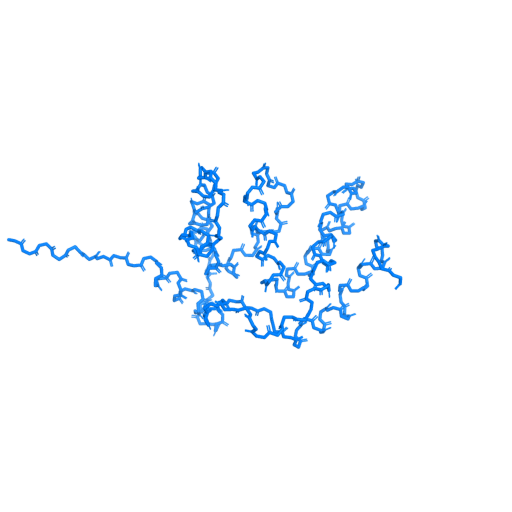
ATOM 802 C CA . LEU A 1 94 ? 4.232 0.745 5.441 1.00 84.50 94 LEU A CA 1
ATOM 803 C C . LEU A 1 94 ? 3.866 0.085 4.107 1.00 84.50 94 LEU A C 1
ATOM 805 O O . LEU A 1 94 ? 3.483 -1.083 4.110 1.00 84.50 94 LEU A O 1
ATOM 809 N N . ILE A 1 95 ? 4.042 0.766 2.972 1.00 89.12 95 ILE A N 1
ATOM 810 C CA . ILE A 1 95 ? 3.800 0.183 1.642 1.00 89.12 95 ILE A CA 1
ATOM 811 C C . ILE A 1 95 ? 4.748 -0.990 1.393 1.00 89.12 95 ILE A C 1
ATOM 813 O O . ILE A 1 95 ? 4.304 -2.055 0.962 1.00 89.12 95 ILE A O 1
ATOM 817 N N . ASN A 1 96 ? 6.035 -0.841 1.716 1.00 86.00 96 ASN A N 1
ATOM 818 C CA . ASN A 1 96 ? 7.025 -1.899 1.521 1.00 86.00 96 ASN A CA 1
ATOM 819 C C . ASN A 1 96 ? 6.627 -3.215 2.221 1.00 86.00 96 ASN A C 1
ATOM 821 O O . ASN A 1 96 ? 6.763 -4.297 1.641 1.00 86.00 96 ASN A O 1
ATOM 825 N N . TYR A 1 97 ? 6.098 -3.113 3.445 1.00 81.25 97 TYR A N 1
ATOM 826 C CA . TYR A 1 97 ? 5.760 -4.263 4.291 1.00 81.25 97 TYR A CA 1
ATOM 827 C C . TYR A 1 97 ? 4.308 -4.741 4.171 1.00 81.25 97 TYR A C 1
ATOM 829 O O . TYR A 1 97 ? 4.016 -5.915 4.412 1.00 81.25 97 TYR A O 1
ATOM 837 N N . GLN A 1 98 ? 3.390 -3.846 3.812 1.00 83.69 98 GLN A N 1
ATOM 838 C CA . GLN A 1 98 ? 1.952 -4.094 3.849 1.00 83.69 98 GLN A CA 1
ATOM 839 C C . GLN A 1 98 ? 1.247 -3.830 2.523 1.00 83.69 98 GLN A C 1
ATOM 841 O O . GLN A 1 98 ? 0.028 -3.702 2.523 1.00 83.69 98 GLN A O 1
ATOM 846 N N . ALA A 1 99 ? 1.920 -3.738 1.378 1.00 87.88 99 ALA A N 1
ATOM 847 C CA . ALA A 1 99 ? 1.201 -3.678 0.103 1.00 87.88 99 ALA A CA 1
ATOM 848 C C . ALA A 1 99 ? 0.258 -4.897 -0.068 1.00 87.88 99 ALA A C 1
ATOM 850 O O . ALA A 1 99 ? 0.575 -6.013 0.353 1.00 87.88 99 ALA A O 1
ATOM 851 N N . THR A 1 100 ? -0.942 -4.675 -0.613 1.00 87.69 100 THR A N 1
ATOM 852 C CA . THR A 1 100 ? -1.799 -5.734 -1.189 1.00 87.69 100 THR A CA 1
ATOM 853 C C . THR A 1 100 ? -1.425 -5.932 -2.659 1.00 87.69 100 THR A C 1
ATOM 855 O O . THR A 1 100 ? -0.789 -5.071 -3.267 1.00 87.69 100 THR A O 1
ATOM 858 N N . GLU A 1 101 ? -1.923 -7.008 -3.268 1.00 91.06 101 GLU A N 1
ATOM 859 C CA . GLU A 1 101 ? -1.968 -7.144 -4.728 1.00 91.06 101 GLU A CA 1
ATOM 860 C C . GLU A 1 101 ? -2.671 -5.951 -5.397 1.00 91.06 101 GLU A C 1
ATOM 862 O O . GLU A 1 101 ? -2.110 -5.344 -6.304 1.00 91.06 101 GLU A O 1
ATOM 867 N N . SER A 1 102 ? -3.852 -5.552 -4.898 1.00 91.94 102 SER A N 1
ATOM 868 C CA . SER A 1 102 ? -4.594 -4.370 -5.381 1.00 91.94 102 SER A CA 1
ATOM 869 C C . SER A 1 102 ? -3.716 -3.117 -5.396 1.00 91.94 102 SER A C 1
ATOM 871 O O . SER A 1 102 ? -3.674 -2.396 -6.393 1.00 91.94 102 SER A O 1
ATOM 873 N N . MET A 1 103 ? -2.981 -2.870 -4.311 1.00 92.75 103 MET A N 1
ATOM 874 C CA . MET A 1 103 ? -2.098 -1.718 -4.196 1.00 92.75 103 MET A CA 1
ATOM 875 C C . MET A 1 103 ? -0.939 -1.795 -5.189 1.00 92.75 103 MET A C 1
ATOM 877 O O . MET A 1 103 ? -0.643 -0.792 -5.827 1.00 92.75 103 MET A O 1
ATOM 881 N N . ILE A 1 104 ? -0.315 -2.965 -5.367 1.00 94.12 104 ILE A N 1
ATOM 882 C CA . ILE A 1 104 ? 0.766 -3.161 -6.349 1.00 94.12 104 ILE A CA 1
ATOM 883 C C . ILE A 1 104 ? 0.270 -2.857 -7.763 1.00 94.12 104 ILE A C 1
ATOM 885 O O . ILE A 1 104 ? 0.906 -2.088 -8.480 1.00 94.12 104 ILE A O 1
ATOM 889 N N . LEU A 1 105 ? -0.886 -3.402 -8.147 1.00 96.19 105 LEU A N 1
ATOM 890 C CA . LEU A 1 105 ? -1.469 -3.167 -9.467 1.00 96.19 105 LEU A CA 1
ATOM 891 C C . LEU A 1 105 ? -1.790 -1.683 -9.688 1.00 96.19 105 LEU A C 1
ATOM 893 O O . LEU A 1 105 ? -1.473 -1.138 -10.742 1.00 96.19 105 LEU A O 1
ATOM 897 N N . LYS A 1 106 ? -2.343 -0.998 -8.678 1.00 95.81 106 LYS A N 1
ATOM 898 C CA . LYS A 1 106 ? -2.618 0.447 -8.746 1.00 95.81 106 LYS A CA 1
ATOM 899 C C . LYS A 1 106 ? -1.345 1.293 -8.793 1.00 95.81 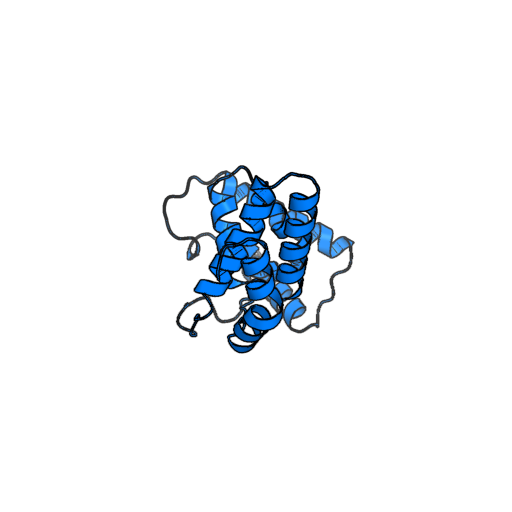106 LYS A C 1
ATOM 901 O O . LYS A 1 106 ? -1.329 2.298 -9.495 1.00 95.81 106 LYS A O 1
ATOM 906 N N . ILE A 1 107 ? -0.288 0.903 -8.077 1.00 95.88 107 ILE A N 1
ATOM 907 C CA . ILE A 1 107 ? 1.029 1.558 -8.140 1.00 95.88 107 ILE A CA 1
ATOM 908 C C . ILE A 1 107 ? 1.585 1.472 -9.564 1.00 95.88 107 ILE A C 1
ATOM 910 O O . ILE A 1 107 ? 1.988 2.493 -10.114 1.00 95.88 107 ILE A O 1
ATOM 914 N N . ILE A 1 108 ? 1.551 0.282 -10.175 1.00 97.38 108 ILE A N 1
ATOM 915 C CA . ILE A 1 108 ? 2.004 0.073 -11.558 1.00 97.38 108 ILE A CA 1
ATOM 916 C C . ILE A 1 108 ? 1.173 0.922 -12.523 1.00 97.38 108 ILE A C 1
ATOM 918 O O . ILE A 1 108 ? 1.733 1.690 -13.296 1.00 97.38 108 ILE A O 1
ATOM 922 N N . GLN A 1 109 ? -0.157 0.852 -12.425 1.00 96.88 109 GLN A N 1
ATOM 923 C CA . GLN A 1 109 ? -1.058 1.615 -13.287 1.00 96.88 109 GLN A CA 1
ATOM 924 C C . GLN A 1 109 ? -0.812 3.128 -13.192 1.00 96.88 109 GLN A C 1
ATOM 926 O O . GLN A 1 109 ? -0.836 3.826 -14.204 1.00 96.88 109 GLN A O 1
ATOM 931 N N . ARG A 1 110 ? -0.580 3.648 -11.981 1.00 96.00 110 ARG A N 1
ATOM 932 C CA . ARG A 1 110 ? -0.266 5.066 -11.777 1.00 96.00 110 ARG A CA 1
ATOM 933 C C . ARG A 1 110 ? 1.078 5.445 -12.362 1.00 96.00 110 ARG A C 1
ATOM 935 O O . ARG A 1 110 ? 1.156 6.483 -13.006 1.00 96.00 110 ARG A O 1
ATOM 942 N N . ALA A 1 111 ? 2.102 4.620 -12.158 1.00 97.06 111 ALA A N 1
ATOM 943 C CA . ALA A 1 111 ? 3.406 4.853 -12.756 1.00 97.06 111 ALA A CA 1
ATOM 944 C C . ALA A 1 111 ? 3.302 4.918 -14.284 1.00 97.06 111 ALA A C 1
ATOM 946 O O . ALA A 1 111 ? 3.724 5.914 -14.867 1.00 97.06 111 ALA A O 1
ATOM 947 N N . ASP A 1 112 ? 2.675 3.911 -14.904 1.00 97.31 112 ASP A N 1
ATOM 948 C CA . ASP A 1 112 ? 2.513 3.831 -16.360 1.00 97.31 112 ASP A CA 1
ATOM 949 C C . ASP A 1 112 ? 1.734 5.056 -16.884 1.00 97.31 112 ASP A C 1
ATOM 951 O O . ASP A 1 112 ? 2.116 5.673 -17.878 1.00 97.31 112 ASP A O 1
ATOM 955 N N . SER A 1 113 ? 0.669 5.463 -16.179 1.00 97.12 113 SER A N 1
ATOM 956 C CA . SER A 1 113 ? -0.107 6.657 -16.525 1.00 97.12 113 SER A CA 1
ATOM 957 C C . SER A 1 113 ? 0.725 7.935 -16.421 1.00 97.12 113 SER A C 1
ATOM 959 O O . SER A 1 113 ? 0.692 8.751 -17.334 1.00 97.12 113 SER A O 1
ATOM 961 N N . LEU A 1 114 ? 1.450 8.146 -15.323 1.00 96.75 114 LEU A N 1
ATOM 962 C CA . LEU A 1 114 ? 2.248 9.356 -15.105 1.00 96.75 114 LEU A CA 1
ATOM 963 C C . LEU A 1 114 ? 3.387 9.470 -16.119 1.00 96.75 114 LEU A C 1
ATOM 965 O O . LEU A 1 114 ? 3.616 10.545 -16.668 1.00 96.75 114 LEU A O 1
ATOM 969 N N . ASP A 1 115 ? 4.051 8.355 -16.413 1.00 96.56 115 ASP A N 1
ATOM 970 C CA . ASP A 1 115 ? 5.127 8.296 -17.398 1.00 96.56 115 ASP A CA 1
ATOM 971 C C . ASP A 1 115 ? 4.628 8.672 -18.801 1.00 96.56 115 ASP A C 1
ATOM 973 O O . ASP A 1 115 ? 5.233 9.508 -19.471 1.00 96.56 115 ASP A O 1
ATOM 977 N N . ALA A 1 116 ? 3.457 8.158 -19.196 1.00 96.19 116 ALA A N 1
ATOM 978 C CA . ALA A 1 116 ? 2.812 8.505 -20.462 1.00 96.19 116 ALA A CA 1
ATOM 979 C C . ALA A 1 116 ? 2.429 9.994 -20.575 1.00 96.19 116 ALA A C 1
ATOM 981 O O . ALA A 1 116 ? 2.367 10.525 -21.683 1.00 96.19 116 ALA A O 1
ATOM 982 N N . HIS A 1 117 ? 2.188 10.675 -19.449 1.00 96.50 117 HIS A N 1
ATOM 983 C CA . HIS A 1 117 ? 1.891 12.113 -19.406 1.00 96.50 117 HIS A CA 1
ATOM 984 C C . HIS A 1 117 ? 3.142 12.985 -19.180 1.00 96.50 117 HIS A C 1
ATOM 986 O O . HIS A 1 117 ? 3.020 14.200 -19.028 1.00 96.50 117 HIS A O 1
ATOM 992 N N . GLY A 1 118 ? 4.346 12.399 -19.173 1.00 94.94 118 GLY A N 1
ATOM 993 C CA . GLY A 1 118 ? 5.610 13.122 -18.997 1.00 94.94 118 GLY A CA 1
ATOM 994 C C . GLY A 1 118 ? 5.983 13.428 -17.541 1.00 94.94 118 GLY A C 1
ATOM 995 O O . GLY A 1 118 ? 6.997 14.079 -17.286 1.00 94.94 118 GLY A O 1
ATOM 996 N N . GLU A 1 119 ? 5.225 12.931 -16.560 1.00 96.12 119 GLU A N 1
ATOM 997 C CA . GLU A 1 119 ? 5.513 13.071 -15.125 1.00 96.12 119 GLU A CA 1
ATOM 998 C C . GLU A 1 119 ? 6.525 12.014 -14.636 1.00 96.12 119 GLU A C 1
ATOM 1000 O O . GLU A 1 119 ? 6.337 11.336 -13.620 1.00 96.12 119 GLU A O 1
ATOM 1005 N N . HIS A 1 120 ? 7.640 11.880 -15.360 1.00 94.94 120 HIS A N 1
ATOM 1006 C CA . HIS A 1 120 ? 8.634 10.819 -15.162 1.00 94.94 120 HIS A CA 1
ATOM 1007 C C . HIS A 1 120 ? 9.175 10.753 -13.728 1.00 94.94 120 HIS A C 1
ATOM 1009 O O . HIS A 1 120 ? 9.351 9.670 -13.176 1.00 94.94 120 HIS A O 1
ATOM 1015 N N . SER A 1 121 ? 9.407 11.903 -13.085 1.00 94.38 121 SER A N 1
ATOM 1016 C CA . SER A 1 121 ? 9.939 11.947 -11.714 1.00 94.38 121 SER A CA 1
ATOM 1017 C C . SER A 1 121 ? 9.011 11.262 -10.705 1.00 94.38 121 SER A C 1
ATOM 1019 O O . SER A 1 121 ? 9.479 10.541 -9.825 1.00 94.38 121 SER A O 1
ATOM 1021 N N . ILE A 1 122 ? 7.697 11.443 -10.845 1.00 94.38 122 ILE A N 1
ATOM 1022 C CA . ILE A 1 122 ? 6.719 10.849 -9.930 1.00 94.38 122 ILE A CA 1
ATOM 1023 C C . ILE A 1 122 ? 6.486 9.382 -10.291 1.00 94.38 122 ILE A C 1
ATOM 1025 O O . ILE A 1 122 ? 6.421 8.537 -9.397 1.00 94.38 122 ILE A O 1
ATOM 1029 N N . ALA A 1 123 ? 6.457 9.047 -11.585 1.00 96.00 123 ALA A N 1
ATOM 1030 C CA . ALA A 1 123 ? 6.412 7.658 -12.037 1.00 96.00 123 ALA A CA 1
ATOM 1031 C C . ALA A 1 123 ? 7.573 6.832 -11.447 1.00 96.00 123 ALA A C 1
ATOM 1033 O O . ALA A 1 123 ? 7.354 5.759 -10.883 1.00 96.00 123 ALA A O 1
ATOM 1034 N N . ILE A 1 124 ? 8.792 7.379 -11.468 1.00 94.88 124 ILE A N 1
ATOM 1035 C CA . ILE A 1 124 ? 9.988 6.773 -10.865 1.00 94.88 124 ILE A CA 1
ATOM 1036 C C . ILE A 1 124 ? 9.799 6.519 -9.363 1.00 94.88 124 ILE A C 1
ATOM 1038 O O . ILE A 1 124 ? 10.193 5.458 -8.879 1.00 94.88 124 ILE A O 1
ATOM 1042 N N . GLN A 1 125 ? 9.155 7.419 -8.611 1.00 94.19 125 GLN A N 1
ATOM 1043 C CA . GLN A 1 125 ? 8.883 7.185 -7.185 1.00 94.19 125 GLN A CA 1
ATOM 1044 C C . GLN A 1 125 ? 7.979 5.962 -6.967 1.00 94.19 125 GLN A C 1
ATOM 1046 O O . GLN A 1 125 ? 8.298 5.106 -6.136 1.00 94.19 125 GLN A O 1
ATOM 1051 N N . TYR A 1 126 ? 6.909 5.813 -7.753 1.00 95.19 126 TYR A N 1
ATOM 1052 C CA . TYR A 1 126 ? 6.041 4.630 -7.696 1.00 95.19 126 TYR A CA 1
ATOM 1053 C C . TYR A 1 126 ? 6.778 3.336 -8.060 1.00 95.19 126 TYR A C 1
ATOM 1055 O O . TYR A 1 126 ? 6.561 2.301 -7.436 1.00 95.19 126 TYR A O 1
ATOM 1063 N N . ILE A 1 127 ? 7.680 3.372 -9.037 1.00 96.00 127 ILE A N 1
ATOM 1064 C CA . ILE A 1 127 ? 8.460 2.186 -9.412 1.00 96.00 127 ILE A CA 1
ATOM 1065 C C . ILE A 1 127 ? 9.541 1.870 -8.372 1.00 96.00 127 ILE A C 1
ATOM 1067 O O . ILE A 1 127 ? 9.789 0.701 -8.070 1.00 96.00 127 ILE A O 1
ATOM 1071 N N . SER A 1 128 ? 10.131 2.889 -7.745 1.00 93.31 128 SER A N 1
ATOM 1072 C CA . SER A 1 128 ? 11.166 2.715 -6.722 1.00 93.31 128 SER A CA 1
ATOM 1073 C C . SER A 1 128 ? 10.679 1.883 -5.529 1.00 93.31 128 SER A C 1
ATOM 1075 O O . SER A 1 128 ? 11.415 1.025 -5.034 1.00 93.31 128 SER A O 1
ATOM 1077 N N . ILE A 1 129 ? 9.417 2.054 -5.111 1.00 92.75 129 ILE A N 1
ATOM 1078 C CA . ILE A 1 129 ? 8.840 1.257 -4.024 1.00 92.75 129 ILE A CA 1
ATOM 1079 C C . ILE A 1 129 ? 8.620 -0.201 -4.444 1.00 92.75 129 ILE A C 1
ATOM 1081 O O . ILE A 1 129 ? 8.810 -1.101 -3.626 1.00 92.75 129 ILE A O 1
ATOM 1085 N N . LEU A 1 130 ? 8.321 -0.471 -5.721 1.00 94.25 130 LEU A N 1
ATOM 1086 C CA . LEU A 1 130 ? 8.260 -1.841 -6.241 1.00 94.25 130 LEU A CA 1
ATOM 1087 C C . LEU A 1 130 ? 9.641 -2.502 -6.241 1.00 94.25 130 LEU A C 1
ATOM 1089 O O . LEU A 1 130 ? 9.751 -3.674 -5.882 1.00 94.25 130 LEU A O 1
ATOM 1093 N N . ASN A 1 131 ? 10.700 -1.754 -6.570 1.00 93.31 131 ASN A N 1
ATOM 1094 C CA . ASN A 1 131 ? 12.066 -2.263 -6.462 1.00 93.31 131 ASN A CA 1
ATOM 1095 C C . ASN A 1 131 ? 12.396 -2.591 -5.003 1.00 93.31 131 ASN A C 1
ATOM 1097 O O . ASN A 1 131 ? 12.875 -3.682 -4.711 1.00 93.31 131 ASN A O 1
ATOM 1101 N N . ARG A 1 132 ? 12.057 -1.700 -4.062 1.00 90.44 132 ARG A N 1
ATOM 1102 C CA . ARG A 1 132 ? 12.256 -1.949 -2.626 1.00 90.44 132 ARG A CA 1
ATOM 1103 C C . ARG A 1 132 ? 11.515 -3.210 -2.162 1.00 90.44 132 ARG A C 1
ATOM 1105 O O . ARG A 1 132 ? 12.099 -4.023 -1.452 1.00 90.44 132 ARG A O 1
ATOM 1112 N N . ILE A 1 133 ? 10.279 -3.417 -2.615 1.00 90.06 133 ILE A N 1
ATOM 1113 C CA . ILE A 1 133 ? 9.516 -4.645 -2.355 1.00 90.06 133 ILE A CA 1
ATOM 1114 C C . ILE A 1 133 ? 10.224 -5.881 -2.925 1.00 90.06 133 ILE A C 1
ATOM 1116 O O . ILE A 1 133 ? 10.323 -6.892 -2.234 1.00 90.06 133 ILE A O 1
ATOM 1120 N N . TYR A 1 134 ? 10.714 -5.806 -4.164 1.00 90.88 134 TYR A N 1
ATOM 1121 C CA . TYR A 1 134 ? 11.420 -6.902 -4.825 1.00 90.88 134 TYR A CA 1
ATOM 1122 C C . TYR A 1 134 ? 12.709 -7.291 -4.086 1.00 90.88 134 TYR A C 1
ATOM 1124 O O . TYR A 1 134 ? 12.956 -8.479 -3.874 1.00 90.88 134 TYR A O 1
ATOM 1132 N N . GLN A 1 135 ? 13.494 -6.308 -3.637 1.00 86.94 135 GLN A N 1
ATOM 1133 C CA . GLN A 1 135 ? 14.700 -6.547 -2.836 1.00 86.94 135 GLN A CA 1
ATOM 1134 C C . GLN A 1 135 ? 14.359 -7.124 -1.451 1.00 86.94 135 GLN A C 1
ATOM 1136 O O . GLN A 1 135 ? 15.052 -8.006 -0.954 1.00 86.94 135 GLN A O 1
ATOM 1141 N N . ASN A 1 136 ? 13.239 -6.694 -0.860 1.00 81.06 136 ASN A N 1
ATOM 1142 C CA . ASN A 1 136 ? 12.755 -7.154 0.445 1.00 81.06 136 ASN A CA 1
ATOM 1143 C C . ASN A 1 136 ? 11.794 -8.350 0.359 1.00 81.06 136 ASN A C 1
ATOM 1145 O O . ASN A 1 136 ? 11.017 -8.585 1.282 1.00 81.06 136 ASN A O 1
ATOM 1149 N N . LYS A 1 137 ? 11.802 -9.125 -0.731 1.00 71.38 137 LYS A N 1
ATOM 1150 C CA . LYS A 1 137 ? 10.958 -10.330 -0.841 1.00 71.38 137 LYS A CA 1
ATOM 1151 C C . LYS A 1 137 ? 11.304 -11.404 0.206 1.00 71.38 137 LYS A C 1
ATOM 1153 O O . LYS A 1 137 ? 10.473 -12.263 0.474 1.00 71.38 137 LYS A O 1
ATOM 1158 N N . ASN A 1 138 ? 12.486 -11.309 0.826 1.00 60.19 138 ASN A N 1
ATOM 1159 C CA . ASN A 1 138 ? 13.028 -12.227 1.836 1.00 60.19 138 ASN A CA 1
ATOM 1160 C C . ASN A 1 138 ? 12.573 -11.918 3.272 1.00 60.19 138 ASN A C 1
ATOM 1162 O O . ASN A 1 138 ? 13.346 -12.119 4.204 1.00 60.19 138 ASN A O 1
ATOM 1166 N N . ILE A 1 139 ? 11.364 -11.396 3.493 1.00 57.94 139 ILE A N 1
ATOM 1167 C CA . ILE A 1 139 ? 10.892 -11.225 4.873 1.00 57.94 139 ILE A CA 1
ATOM 1168 C C . ILE A 1 139 ? 10.487 -12.606 5.396 1.00 57.94 139 ILE A C 1
ATOM 1170 O O . ILE A 1 139 ? 9.324 -13.001 5.325 1.00 57.94 139 ILE A O 1
ATOM 1174 N N . GLU A 1 140 ? 11.484 -13.347 5.880 1.00 51.97 140 GLU A N 1
ATOM 1175 C CA . GLU A 1 140 ? 11.306 -14.336 6.935 1.00 51.97 140 GLU A CA 1
ATOM 1176 C C . GLU A 1 140 ? 10.590 -13.662 8.117 1.00 51.97 140 GLU A C 1
ATOM 1178 O O . GLU A 1 140 ? 10.658 -12.441 8.302 1.00 51.97 140 GLU A O 1
ATOM 1183 N N . ASP A 1 141 ? 9.872 -14.451 8.915 1.00 51.22 141 ASP A N 1
ATOM 1184 C CA . ASP A 1 141 ? 9.008 -14.013 10.023 1.00 51.22 141 ASP A CA 1
ATOM 1185 C C . ASP A 1 141 ? 9.712 -13.179 11.130 1.00 51.22 141 ASP A C 1
ATOM 1187 O O . ASP A 1 141 ? 9.082 -12.806 12.121 1.00 51.22 141 ASP A O 1
ATOM 1191 N N . GLU A 1 142 ? 10.991 -12.827 10.966 1.00 45.84 142 GLU A N 1
ATOM 1192 C CA . GLU A 1 142 ? 11.864 -12.143 11.929 1.00 45.84 142 GLU A CA 1
ATOM 1193 C C . GLU A 1 142 ? 11.458 -10.703 12.273 1.00 45.84 142 GLU A C 1
ATOM 1195 O O . GLU A 1 142 ? 11.901 -10.142 13.280 1.00 45.84 142 GLU A O 1
ATOM 1200 N N . LEU A 1 143 ? 10.569 -10.077 11.500 1.00 51.50 143 LEU A N 1
ATOM 1201 C CA . LEU A 1 143 ? 10.004 -8.802 11.922 1.00 51.50 143 LEU A CA 1
ATOM 1202 C C . LEU A 1 143 ? 8.947 -9.045 13.007 1.00 51.50 143 LEU A C 1
ATOM 1204 O O . LEU A 1 143 ? 7.784 -9.350 12.709 1.00 51.50 143 LEU A O 1
ATOM 1208 N N . ASN A 1 144 ? 9.363 -8.789 14.257 1.00 48.72 144 ASN A N 1
ATOM 1209 C CA . ASN A 1 144 ? 8.595 -8.653 15.512 1.00 48.72 144 ASN A CA 1
ATOM 1210 C C . ASN A 1 144 ? 7.432 -7.627 15.453 1.00 48.72 144 ASN A C 1
ATOM 1212 O O . ASN A 1 144 ? 7.061 -6.985 16.437 1.00 48.72 144 ASN A O 1
ATOM 1216 N N . PHE A 1 145 ? 6.806 -7.429 14.299 1.00 52.25 145 PHE A N 1
ATOM 1217 C CA . PHE A 1 145 ? 5.505 -6.799 14.202 1.00 52.25 145 PHE A CA 1
ATOM 1218 C C . PHE A 1 145 ? 4.479 -7.702 14.876 1.00 52.25 145 PHE A C 1
ATOM 1220 O O . PHE A 1 145 ? 4.297 -8.852 14.473 1.00 52.25 145 PHE A O 1
ATOM 1227 N N . ALA A 1 146 ? 3.798 -7.140 15.877 1.00 53.50 146 ALA A N 1
ATOM 1228 C CA . ALA A 1 146 ? 2.769 -7.818 16.653 1.00 53.50 146 ALA A CA 1
ATOM 1229 C C . ALA A 1 146 ? 1.816 -8.649 15.759 1.00 53.50 146 ALA A C 1
ATOM 1231 O O . ALA A 1 146 ? 1.390 -8.145 14.719 1.00 53.50 146 ALA A O 1
ATOM 1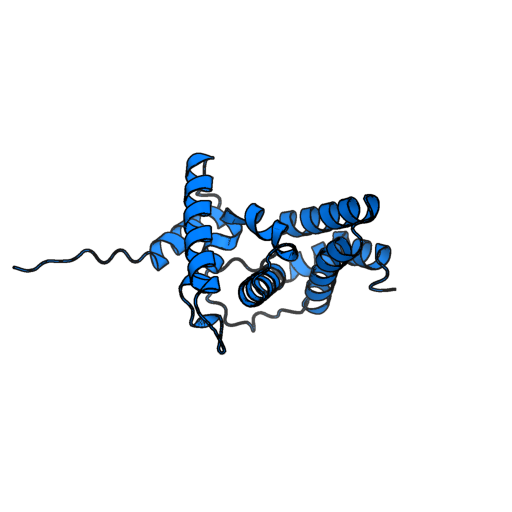232 N N . PRO A 1 147 ? 1.422 -9.865 16.176 1.00 49.00 147 PRO A N 1
ATOM 1233 C CA . PRO A 1 147 ? 0.808 -10.913 15.339 1.00 49.00 147 PRO A CA 1
ATOM 1234 C C . PRO A 1 147 ? -0.566 -10.601 14.709 1.00 49.00 147 PRO A C 1
ATOM 1236 O O . PRO A 1 147 ? -1.181 -11.477 14.117 1.00 49.00 147 PRO A O 1
ATOM 1239 N N . ARG A 1 148 ? -1.090 -9.378 14.833 1.00 57.53 148 ARG A N 1
ATOM 1240 C CA . ARG A 1 148 ? -2.450 -8.988 14.406 1.00 57.53 148 ARG A CA 1
ATOM 1241 C C . ARG A 1 148 ? -2.410 -7.772 13.495 1.00 57.53 148 ARG A C 1
ATOM 1243 O O . ARG A 1 148 ? -2.944 -6.707 13.794 1.00 57.53 148 ARG A O 1
ATOM 1250 N N . ARG A 1 149 ? -1.595 -7.898 12.459 1.00 65.69 149 ARG A N 1
ATOM 1251 C CA . ARG A 1 149 ? -1.145 -6.810 11.602 1.00 65.69 149 ARG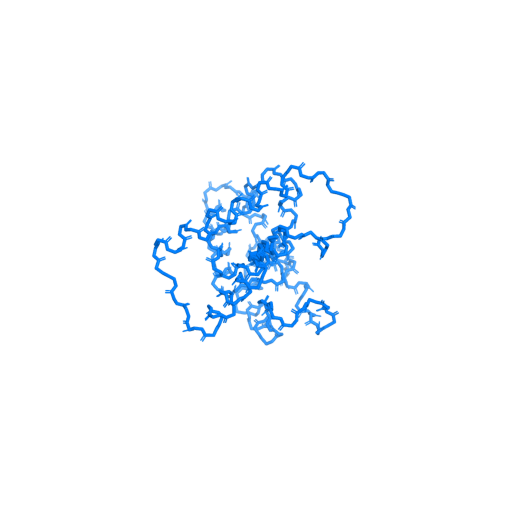 A CA 1
ATOM 1252 C C . ARG A 1 149 ? -1.155 -7.317 10.167 1.00 65.69 149 ARG A C 1
ATOM 1254 O O . ARG A 1 149 ? -0.625 -8.406 9.952 1.00 65.69 149 ARG A O 1
ATOM 1261 N N . PRO A 1 150 ? -1.732 -6.580 9.202 1.00 63.44 150 PRO A N 1
ATOM 1262 C CA . PRO A 1 150 ? -1.693 -7.003 7.813 1.00 63.44 150 PRO A CA 1
ATOM 1263 C C . PRO A 1 150 ? -0.234 -7.140 7.379 1.00 63.44 150 PRO A C 1
ATOM 1265 O O . PRO A 1 150 ? 0.518 -6.172 7.410 1.00 63.44 150 PRO A O 1
ATOM 1268 N N . LYS A 1 151 ? 0.177 -8.348 7.005 1.00 70.81 151 LYS A N 1
ATOM 1269 C CA . LYS A 1 151 ? 1.490 -8.619 6.420 1.00 70.81 151 LYS A CA 1
ATOM 1270 C C . LYS A 1 151 ? 1.278 -9.287 5.075 1.00 70.81 151 LYS A C 1
ATOM 1272 O O . LYS A 1 151 ? 0.309 -10.022 4.887 1.00 70.81 151 LYS A O 1
ATOM 1277 N N . ARG A 1 152 ? 2.164 -9.001 4.130 1.00 77.69 152 ARG A N 1
ATOM 1278 C CA . ARG A 1 152 ? 2.252 -9.773 2.894 1.00 77.69 152 ARG A CA 1
ATOM 1279 C C . ARG A 1 152 ? 2.873 -11.136 3.217 1.00 77.69 152 ARG A C 1
ATOM 1281 O O . ARG A 1 152 ? 3.881 -11.176 3.915 1.00 77.69 152 ARG A O 1
ATOM 1288 N N . SER A 1 153 ? 2.287 -12.230 2.729 1.00 77.44 153 SER A N 1
ATOM 1289 C CA . SER A 1 153 ? 2.883 -13.562 2.891 1.00 77.44 153 SER A CA 1
ATOM 1290 C C . SER A 1 153 ? 4.096 -13.738 1.966 1.00 77.44 153 SER A C 1
ATOM 1292 O O . SER A 1 153 ? 4.211 -13.059 0.940 1.00 77.44 153 SER A O 1
ATOM 1294 N N . LEU A 1 154 ? 5.008 -14.660 2.287 1.00 80.56 154 LEU A N 1
ATOM 1295 C CA . LEU A 1 154 ? 6.132 -14.985 1.398 1.00 80.56 154 LEU A CA 1
ATOM 1296 C C . LEU A 1 154 ? 5.640 -15.520 0.040 1.00 80.56 154 LEU A C 1
ATOM 1298 O O . LEU A 1 154 ? 6.151 -15.128 -1.008 1.00 80.56 154 LEU A O 1
ATOM 1302 N N . SER A 1 155 ? 4.601 -16.362 0.054 1.00 83.81 155 SER A N 1
ATOM 1303 C CA . SER A 1 155 ? 3.974 -16.899 -1.160 1.00 83.81 155 SER A CA 1
ATOM 1304 C C . SER A 1 155 ? 3.426 -15.784 -2.054 1.00 83.81 155 SER A C 1
ATOM 1306 O O . SER A 1 155 ? 3.737 -15.734 -3.245 1.00 83.81 155 SER A O 1
ATOM 1308 N N . ASP A 1 156 ? 2.674 -14.848 -1.471 1.00 84.81 156 ASP A N 1
ATOM 1309 C CA . ASP A 1 156 ? 2.145 -13.689 -2.191 1.00 84.81 156 ASP A CA 1
ATOM 1310 C C . ASP A 1 156 ? 3.268 -12.801 -2.723 1.00 84.81 156 ASP A C 1
ATOM 1312 O O . ASP A 1 156 ? 3.249 -12.417 -3.888 1.00 84.81 156 ASP A O 1
ATOM 1316 N N . SER A 1 157 ? 4.288 -12.529 -1.900 1.00 84.94 157 SER A N 1
ATOM 1317 C CA . SER A 1 157 ? 5.464 -11.747 -2.304 1.00 84.94 157 SER A CA 1
ATOM 1318 C C . SER A 1 157 ? 6.118 -12.328 -3.552 1.00 84.94 157 SER A C 1
ATOM 1320 O O . SER A 1 157 ? 6.366 -11.600 -4.511 1.00 84.94 157 SER A O 1
ATOM 1322 N N . ASN A 1 158 ? 6.359 -13.640 -3.561 1.00 87.69 158 ASN A N 1
ATOM 1323 C CA . ASN A 1 158 ? 7.002 -14.328 -4.675 1.00 87.69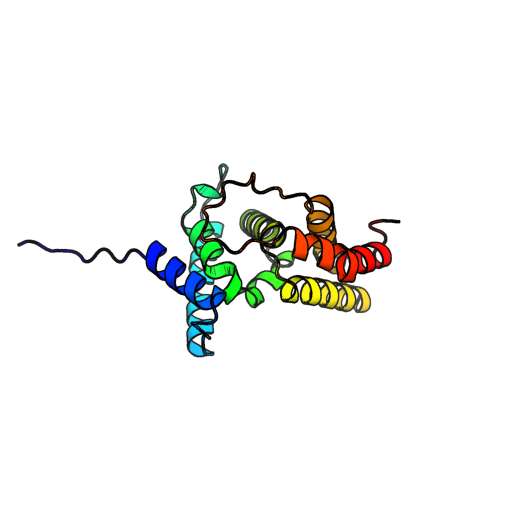 158 ASN A CA 1
ATOM 1324 C C . ASN A 1 158 ? 6.129 -14.323 -5.931 1.00 87.69 158 ASN A C 1
ATOM 1326 O O . ASN A 1 158 ? 6.629 -14.015 -7.019 1.00 87.69 158 ASN A O 1
ATOM 1330 N N . ARG A 1 159 ? 4.829 -14.610 -5.785 1.00 91.50 159 ARG A N 1
ATOM 1331 C CA . ARG A 1 159 ? 3.879 -14.579 -6.902 1.00 91.50 159 ARG A CA 1
ATOM 1332 C C . ARG A 1 159 ? 3.809 -13.186 -7.522 1.00 91.50 159 ARG A C 1
ATOM 1334 O O . ARG A 1 159 ? 4.074 -13.038 -8.712 1.00 91.50 159 ARG A O 1
ATOM 1341 N N . TRP A 1 160 ? 3.542 -12.158 -6.718 1.00 92.81 160 TRP A N 1
ATOM 1342 C CA . TRP A 1 160 ? 3.419 -10.777 -7.193 1.00 92.81 160 TRP A CA 1
ATOM 1343 C C . TRP A 1 160 ? 4.723 -10.252 -7.795 1.00 92.81 160 TRP A C 1
ATOM 1345 O O . TRP A 1 160 ? 4.690 -9.501 -8.773 1.00 92.81 160 TRP A O 1
ATOM 1355 N N . CYS A 1 161 ? 5.875 -10.667 -7.250 1.00 91.88 161 CYS A N 1
ATOM 1356 C CA . CYS A 1 161 ? 7.171 -10.331 -7.829 1.00 91.88 161 CYS A CA 1
ATOM 1357 C C . CYS A 1 161 ? 7.294 -10.838 -9.265 1.00 91.88 161 CYS A C 1
ATOM 1359 O O . CYS A 1 161 ? 7.663 -10.076 -10.156 1.00 91.88 161 CYS A O 1
ATOM 1361 N N . LYS A 1 162 ? 6.960 -12.112 -9.483 1.00 93.06 162 LYS A N 1
ATOM 1362 C CA . LYS A 1 162 ? 7.041 -12.759 -10.792 1.00 93.06 162 LYS A CA 1
ATOM 1363 C C . LYS A 1 162 ? 6.009 -12.211 -11.779 1.00 93.06 162 LYS A C 1
ATOM 1365 O O . LYS A 1 162 ? 6.354 -11.956 -12.927 1.00 93.06 162 LYS A O 1
ATOM 1370 N N . GLU A 1 163 ? 4.764 -12.060 -11.338 1.00 96.06 163 GLU A N 1
ATOM 1371 C CA . GLU A 1 163 ? 3.632 -11.733 -12.212 1.00 96.06 163 GLU A CA 1
ATOM 1372 C C . GLU A 1 163 ? 3.561 -10.245 -12.567 1.00 96.06 163 GLU A C 1
ATOM 1374 O O . GLU A 1 163 ? 3.208 -9.910 -13.696 1.00 96.06 163 GLU A O 1
ATOM 1379 N N . TYR A 1 164 ? 3.918 -9.350 -11.639 1.00 96.94 164 TYR A N 1
ATOM 1380 C CA . TYR A 1 164 ? 3.634 -7.917 -11.787 1.00 96.94 164 TYR A CA 1
ATOM 1381 C C . TYR A 1 164 ? 4.868 -7.028 -11.628 1.00 96.94 164 TYR A C 1
ATOM 1383 O O . TYR A 1 164 ? 5.118 -6.161 -12.466 1.00 96.94 164 TYR A O 1
ATOM 1391 N N . ILE A 1 165 ? 5.659 -7.237 -10.570 1.00 95.69 165 ILE A N 1
ATOM 1392 C CA . ILE A 1 165 ? 6.732 -6.300 -10.202 1.00 95.69 165 ILE A CA 1
ATOM 1393 C C . ILE A 1 165 ? 7.930 -6.410 -11.145 1.00 95.69 165 ILE A C 1
ATOM 1395 O O . ILE A 1 165 ? 8.341 -5.396 -11.692 1.00 95.69 165 ILE A O 1
ATOM 1399 N N . ILE A 1 166 ? 8.485 -7.605 -11.373 1.00 95.94 166 ILE A N 1
ATOM 1400 C CA . ILE A 1 166 ? 9.638 -7.793 -12.274 1.00 95.94 166 ILE A CA 1
ATOM 1401 C C . ILE A 1 166 ? 9.334 -7.263 -13.687 1.00 95.94 166 ILE A C 1
ATOM 1403 O O . ILE A 1 166 ? 10.151 -6.501 -14.209 1.00 95.94 166 ILE A O 1
ATOM 1407 N N . PRO A 1 167 ? 8.172 -7.575 -14.304 1.00 97.00 167 PRO A N 1
ATOM 1408 C CA . PRO A 1 167 ? 7.791 -6.966 -15.574 1.00 97.00 167 PRO A CA 1
ATOM 1409 C C . PRO A 1 167 ? 7.788 -5.434 -15.540 1.00 97.00 167 PRO A C 1
ATOM 1411 O O . PRO A 1 167 ? 8.313 -4.813 -16.460 1.00 97.00 167 PRO A O 1
ATOM 1414 N N . ALA A 1 168 ? 7.236 -4.816 -14.490 1.00 97.00 168 ALA A N 1
ATOM 1415 C CA . ALA A 1 168 ? 7.238 -3.361 -14.346 1.00 97.00 168 ALA A CA 1
ATOM 1416 C C . ALA A 1 168 ? 8.662 -2.801 -14.191 1.00 97.00 168 ALA A C 1
ATOM 1418 O O . ALA A 1 168 ? 9.037 -1.873 -14.901 1.00 97.00 168 ALA A O 1
ATOM 1419 N N . LEU A 1 169 ? 9.495 -3.405 -13.340 1.00 96.50 169 LEU A N 1
ATOM 1420 C CA . LEU A 1 169 ? 10.878 -2.970 -13.127 1.00 96.50 169 LEU A CA 1
ATOM 1421 C C . LEU A 1 169 ? 11.714 -3.022 -14.411 1.00 96.50 169 LEU A C 1
ATOM 1423 O O . LEU A 1 169 ? 12.492 -2.102 -14.657 1.00 96.50 169 LEU A O 1
ATOM 1427 N N . ARG A 1 170 ? 11.518 -4.038 -15.260 1.00 95.94 170 ARG A N 1
ATOM 1428 C CA . ARG A 1 170 ? 12.173 -4.124 -16.576 1.00 95.94 170 ARG A CA 1
ATOM 1429 C C . ARG A 1 170 ? 11.736 -3.019 -17.529 1.00 95.94 170 ARG A C 1
ATOM 1431 O O . ARG A 1 170 ? 12.588 -2.415 -18.175 1.00 95.94 170 ARG A O 1
ATOM 1438 N N . ARG A 1 171 ? 10.432 -2.706 -17.596 1.00 94.62 171 ARG A N 1
ATOM 1439 C CA . ARG A 1 171 ? 9.929 -1.592 -18.431 1.00 94.62 171 ARG A CA 1
ATOM 1440 C C . ARG A 1 171 ? 10.608 -0.269 -18.076 1.00 94.62 171 ARG A C 1
ATOM 1442 O O . ARG A 1 171 ? 10.974 0.487 -18.969 1.00 94.62 171 ARG A O 1
ATOM 1449 N N . TYR A 1 172 ? 10.836 -0.044 -16.785 1.00 94.88 172 TYR A N 1
ATOM 1450 C CA . TYR A 1 172 ? 11.490 1.153 -16.256 1.00 94.88 172 TYR A CA 1
ATOM 1451 C C . TYR A 1 172 ? 13.014 1.026 -16.102 1.00 94.88 172 TYR A C 1
ATOM 1453 O O . TYR A 1 172 ? 13.637 1.917 -15.529 1.00 94.88 172 TYR A O 1
ATOM 1461 N N . LYS A 1 173 ? 13.630 -0.051 -16.612 1.00 92.56 173 LYS A N 1
ATOM 1462 C CA . LYS A 1 173 ? 15.088 -0.280 -16.594 1.00 92.56 173 LYS A CA 1
ATOM 1463 C C . LYS A 1 173 ? 15.719 -0.249 -15.192 1.00 92.56 173 LYS A C 1
ATOM 1465 O O . LYS A 1 173 ? 16.861 0.165 -15.028 1.00 92.56 173 LYS A O 1
ATOM 1470 N N . TYR A 1 174 ? 14.977 -0.689 -14.178 1.00 89.00 174 TYR A N 1
ATOM 1471 C CA . TYR A 1 174 ? 15.500 -0.876 -12.818 1.00 89.00 174 TYR A CA 1
ATOM 1472 C C . TYR A 1 174 ? 16.285 -2.182 -12.657 1.00 89.00 174 TYR A C 1
ATOM 1474 O O . TYR A 1 174 ? 17.081 -2.304 -11.729 1.00 89.00 174 TYR A O 1
ATOM 1482 N N . ILE A 1 175 ? 16.010 -3.163 -13.516 1.00 88.00 175 ILE A N 1
ATOM 1483 C CA . ILE A 1 175 ? 16.636 -4.487 -13.549 1.00 88.00 175 ILE A CA 1
ATOM 1484 C C . ILE A 1 175 ? 16.737 -4.958 -15.004 1.00 88.00 175 ILE A C 1
ATOM 1486 O O . ILE A 1 175 ? 15.975 -4.482 -15.852 1.00 88.00 175 ILE A O 1
ATOM 1490 N N . ASP A 1 176 ? 17.620 -5.926 -15.243 1.00 77.31 176 ASP A N 1
ATOM 1491 C CA . ASP A 1 176 ? 17.883 -6.523 -16.559 1.00 77.31 176 ASP A CA 1
ATOM 1492 C C . ASP A 1 176 ? 16.834 -7.577 -17.000 1.00 77.31 176 ASP A C 1
ATOM 1494 O O . ASP A 1 176 ? 16.326 -8.401 -16.186 1.00 77.31 176 ASP A O 1
#

pLDDT: mean 83.3, std 14.19, range [38.03, 97.38]

Secondary structure (DSSP, 8-state):
---------HHHHHHHHHHHHHTTS----HHHHHHHHHHHHHHHHHHHHS---S-GGG-HHHHHHHHHGGGSHHHHTTGGG---HHHHHHHHHHHHHH--HHHHHHHHHHHHHHHHTT-HHHHHHHHHHHHHHHHGGG--TTS---SSS----HHHHHHHIIIIIHHHHHHTTS--

Organism: NCBI:txid2981993